Protein AF-A0A286TW61-F1 (afdb_monomer_lite)

pLDDT: mean 88.62, std 15.24, range [49.66, 98.75]

Structure (mmCIF, N/CA/C/O backbone):
data_AF-A0A286TW61-F1
#
_entry.id   AF-A0A286TW61-F1
#
loop_
_atom_site.group_PDB
_atom_site.id
_atom_site.type_symbol
_atom_site.label_atom_id
_atom_site.label_alt_id
_atom_site.label_comp_id
_atom_site.label_asym_id
_atom_site.label_entity_id
_atom_site.label_seq_id
_atom_site.pdbx_PDB_ins_code
_atom_site.Cartn_x
_atom_site.Cartn_y
_atom_site.Cartn_z
_atom_site.occupancy
_atom_site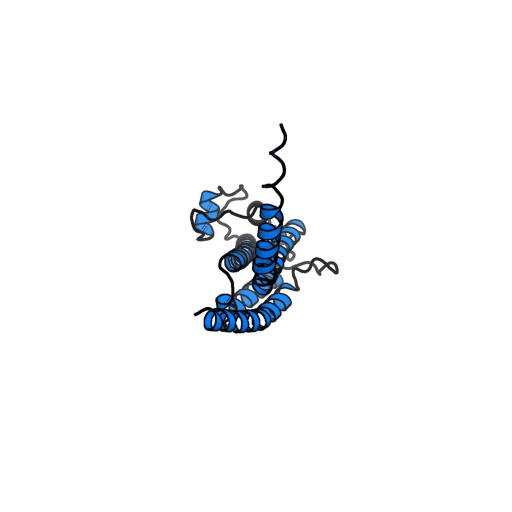.B_iso_or_equiv
_atom_site.auth_seq_id
_atom_site.auth_comp_id
_atom_site.auth_asym_id
_atom_site.auth_atom_id
_atom_site.pdbx_PDB_model_num
ATOM 1 N N . MET A 1 1 ? -27.237 2.602 25.140 1.00 71.19 1 MET A N 1
ATOM 2 C CA . MET A 1 1 ? -26.631 2.754 23.793 1.00 71.19 1 MET A CA 1
ATOM 3 C C . MET A 1 1 ? -25.173 3.203 23.854 1.00 71.19 1 MET A C 1
ATOM 5 O O . MET A 1 1 ? -24.348 2.561 23.223 1.00 71.19 1 MET A O 1
ATOM 9 N N . GLN A 1 2 ? -24.829 4.235 24.634 1.00 84.44 2 GLN A N 1
ATOM 10 C CA . GLN A 1 2 ? -23.450 4.741 24.727 1.00 84.44 2 GLN A CA 1
ATOM 11 C C . GLN A 1 2 ? -22.437 3.715 25.273 1.00 84.44 2 GLN A C 1
ATOM 13 O O . GLN A 1 2 ? -21.332 3.620 24.755 1.00 84.44 2 GLN A O 1
ATOM 18 N N . GLU A 1 3 ? -22.819 2.909 26.265 1.00 86.50 3 GLU A N 1
ATOM 19 C CA . GLU A 1 3 ? -21.950 1.872 26.845 1.00 86.50 3 GLU A CA 1
ATOM 20 C C . GLU A 1 3 ? -21.597 0.758 25.845 1.00 86.50 3 GLU A C 1
ATOM 22 O O . GLU A 1 3 ? -20.424 0.440 25.678 1.00 86.50 3 GLU A O 1
ATOM 27 N N . LEU A 1 4 ? -22.580 0.259 25.083 1.00 90.06 4 LEU A N 1
ATOM 28 C CA . LEU A 1 4 ? -22.352 -0.718 24.006 1.00 90.06 4 LEU A CA 1
ATOM 29 C C . LEU A 1 4 ? -21.396 -0.179 22.934 1.00 90.06 4 LEU A C 1
ATOM 31 O O . LEU A 1 4 ? -20.538 -0.901 22.440 1.00 90.06 4 LEU A O 1
ATOM 35 N N . GLN A 1 5 ? -21.519 1.105 22.598 1.00 86.31 5 GLN A N 1
ATOM 36 C CA . GLN A 1 5 ? -20.640 1.762 21.635 1.00 86.31 5 GLN A CA 1
ATOM 37 C C . GLN A 1 5 ? -19.222 1.982 22.191 1.00 86.31 5 GLN A C 1
ATOM 39 O O . GLN A 1 5 ? -18.259 2.064 21.432 1.00 86.31 5 GLN A O 1
ATOM 44 N N . ILE A 1 6 ? -19.063 2.138 23.505 1.00 88.75 6 ILE A N 1
ATOM 45 C CA . ILE A 1 6 ? -17.742 2.191 24.144 1.00 88.75 6 ILE A CA 1
ATOM 46 C C . ILE A 1 6 ? -17.099 0.806 24.109 1.00 88.75 6 ILE A C 1
ATOM 48 O O . ILE A 1 6 ? -15.922 0.702 23.773 1.00 88.75 6 ILE A O 1
ATOM 52 N N . GLU A 1 7 ? -17.862 -0.237 24.422 1.00 90.19 7 GLU A N 1
ATOM 53 C CA . GLU A 1 7 ? -17.353 -1.605 24.466 1.00 90.19 7 GLU A CA 1
ATOM 54 C C . GLU A 1 7 ? -16.968 -2.125 23.078 1.00 90.19 7 GLU A C 1
ATOM 56 O O . GLU A 1 7 ? -15.869 -2.645 22.899 1.00 90.19 7 GLU A O 1
ATOM 61 N N . TYR A 1 8 ? -17.805 -1.865 22.070 1.00 90.88 8 TYR A N 1
ATOM 62 C CA . TYR A 1 8 ? -17.493 -2.170 20.674 1.00 90.88 8 TYR A CA 1
ATOM 63 C C . TYR A 1 8 ? -16.164 -1.544 20.223 1.00 90.88 8 TYR A C 1
ATOM 65 O O . TYR A 1 8 ? -15.326 -2.220 19.633 1.00 90.88 8 TYR A O 1
ATOM 73 N N . ASP A 1 9 ? -15.931 -0.268 20.539 1.00 90.19 9 ASP A N 1
ATOM 74 C CA . ASP A 1 9 ? -14.702 0.419 20.137 1.00 90.19 9 ASP A CA 1
ATOM 75 C C . ASP A 1 9 ? -13.459 -0.079 20.876 1.00 90.19 9 ASP A C 1
ATOM 77 O O . ASP A 1 9 ? -12.369 -0.092 20.300 1.00 90.19 9 ASP A O 1
ATOM 81 N N . LYS A 1 10 ? -13.598 -0.493 22.141 1.00 92.38 10 LYS A N 1
ATOM 82 C CA . LYS A 1 10 ? -12.496 -1.114 22.885 1.00 92.38 10 LYS A CA 1
ATOM 83 C C . LYS A 1 10 ? -12.079 -2.428 22.238 1.00 92.38 10 LYS A C 1
ATOM 85 O O . LYS A 1 10 ? -10.887 -2.609 21.986 1.00 92.38 10 LYS A O 1
ATOM 90 N N . GLU A 1 11 ? -13.037 -3.305 21.943 1.00 94.56 11 GLU A N 1
ATOM 91 C CA . GLU A 1 11 ? -12.743 -4.588 21.299 1.00 94.56 11 GLU A CA 1
ATOM 92 C C . GLU A 1 11 ? -12.203 -4.376 19.878 1.00 94.56 11 GLU A C 1
ATOM 94 O O . GLU A 1 11 ? -11.160 -4.929 19.540 1.00 94.56 11 GLU A O 1
ATOM 99 N N . LEU A 1 12 ? -12.784 -3.469 19.083 1.00 94.62 12 LEU A N 1
ATOM 100 C CA . LEU A 1 12 ? -12.251 -3.132 17.757 1.00 94.62 12 LEU A CA 1
ATOM 101 C C . LEU A 1 12 ? -10.798 -2.637 17.824 1.00 94.62 12 LEU A C 1
ATOM 103 O O . LEU A 1 12 ? -9.957 -3.051 17.024 1.00 94.62 12 LEU A O 1
ATOM 107 N N . ARG A 1 13 ? -10.476 -1.753 18.775 1.00 95.00 13 ARG A N 1
ATOM 108 C CA . ARG A 1 13 ? -9.109 -1.247 18.959 1.00 95.00 13 ARG A CA 1
ATOM 109 C C . ARG A 1 13 ? -8.142 -2.363 19.345 1.00 95.00 13 ARG A C 1
ATOM 111 O O . ARG A 1 13 ? -7.016 -2.385 18.850 1.00 95.00 13 ARG A O 1
ATOM 118 N N . LYS A 1 14 ? -8.559 -3.259 20.236 1.00 96.00 14 LYS A N 1
ATOM 119 C CA . LYS A 1 14 ? -7.764 -4.406 20.683 1.00 96.00 14 LYS A CA 1
ATOM 120 C C . LYS A 1 14 ? -7.435 -5.331 19.511 1.00 96.00 14 LYS A C 1
ATOM 122 O O . LYS A 1 14 ? -6.259 -5.629 19.310 1.00 96.00 14 LYS A O 1
ATOM 127 N N . GLU A 1 15 ? -8.422 -5.673 18.688 1.00 96.88 15 GLU A N 1
ATOM 128 C CA . GLU A 1 15 ? -8.215 -6.498 17.493 1.00 96.88 15 GLU A CA 1
ATOM 129 C C . GLU A 1 15 ? -7.331 -5.800 16.446 1.00 96.88 15 GLU A C 1
ATOM 131 O O . GLU A 1 15 ? -6.392 -6.398 15.914 1.00 96.88 15 GLU A O 1
ATOM 136 N N . ARG A 1 16 ? -7.532 -4.493 16.214 1.00 97.06 16 ARG A N 1
ATOM 137 C CA . ARG A 1 16 ? -6.648 -3.693 15.346 1.00 97.06 16 ARG A CA 1
ATOM 138 C C . ARG A 1 16 ? -5.195 -3.751 15.796 1.00 97.06 16 ARG A C 1
ATOM 140 O O . ARG A 1 16 ? -4.318 -3.940 14.964 1.00 97.06 16 ARG A O 1
ATOM 147 N N . ILE A 1 17 ? -4.917 -3.612 17.093 1.00 96.94 17 ILE A N 1
ATOM 148 C CA . ILE A 1 17 ? -3.541 -3.672 17.612 1.00 96.94 17 ILE A CA 1
ATOM 149 C C . ILE A 1 17 ? -2.896 -5.028 17.304 1.00 96.94 17 ILE A C 1
ATOM 151 O O . ILE A 1 17 ? -1.724 -5.062 16.921 1.00 96.94 17 ILE A O 1
ATOM 155 N N . VAL A 1 18 ? -3.640 -6.128 17.450 1.00 97.38 18 VAL A N 1
ATOM 156 C CA . VAL A 1 18 ? -3.147 -7.478 17.141 1.00 97.38 18 VAL A CA 1
ATOM 157 C C . VAL A 1 18 ? -2.794 -7.585 15.657 1.00 97.38 18 VAL A C 1
ATOM 159 O O . VAL A 1 18 ? -1.629 -7.811 15.324 1.00 97.38 18 VAL A O 1
ATOM 162 N N . HIS A 1 19 ? -3.752 -7.326 14.767 1.00 97.94 19 HIS A N 1
ATOM 163 C CA . HIS A 1 19 ? -3.552 -7.512 13.329 1.00 97.94 19 HIS A CA 1
ATOM 164 C C . HIS A 1 19 ? -2.597 -6.491 12.705 1.00 97.94 19 HIS A C 1
ATOM 166 O O . HIS A 1 19 ? -1.808 -6.827 11.821 1.00 97.94 19 HIS A O 1
ATOM 172 N N . TYR A 1 20 ? -2.604 -5.241 13.167 1.00 97.69 20 TYR A N 1
ATOM 173 C CA . TYR A 1 20 ? -1.716 -4.212 12.626 1.00 97.69 20 TYR A CA 1
ATOM 174 C C . TYR A 1 20 ? -0.269 -4.421 13.048 1.00 97.69 20 TYR A C 1
ATOM 176 O O . TYR A 1 20 ? 0.634 -4.051 12.303 1.00 97.69 20 TYR A O 1
ATOM 184 N N . LYS A 1 21 ? -0.017 -5.058 14.197 1.00 97.75 21 LYS A N 1
ATOM 185 C CA . LYS A 1 21 ? 1.338 -5.458 14.588 1.00 97.75 21 LYS A CA 1
ATOM 186 C C . LYS A 1 21 ? 1.919 -6.497 13.629 1.00 97.75 21 LYS A C 1
ATOM 188 O O . LYS A 1 21 ? 3.124 -6.478 13.389 1.00 97.75 21 LYS A O 1
ATOM 193 N N . GLU A 1 22 ? 1.094 -7.392 13.096 1.00 97.69 22 GLU A N 1
ATOM 194 C CA . GLU A 1 22 ? 1.504 -8.368 12.080 1.00 97.69 22 GLU A CA 1
ATOM 195 C C . GLU A 1 22 ? 1.817 -7.665 10.762 1.00 97.69 22 GLU A C 1
ATOM 197 O O . GLU A 1 22 ? 2.947 -7.751 10.286 1.00 97.69 22 GLU A O 1
ATOM 202 N N . LEU A 1 23 ? 0.885 -6.848 10.258 1.00 98.00 23 LEU A N 1
ATOM 203 C CA . LEU A 1 23 ? 1.098 -6.039 9.055 1.00 98.00 23 LEU A CA 1
ATOM 204 C C . LEU A 1 23 ? 2.364 -5.176 9.150 1.00 98.00 23 LEU A C 1
ATOM 206 O O . LEU A 1 23 ? 3.146 -5.088 8.206 1.00 98.00 23 LEU A O 1
ATOM 210 N N . TRP A 1 24 ? 2.604 -4.547 10.302 1.00 97.25 24 TRP A N 1
ATOM 211 C CA . TRP A 1 24 ? 3.777 -3.700 10.509 1.00 97.25 24 TRP A CA 1
ATOM 212 C C . TRP A 1 24 ? 5.092 -4.465 10.331 1.00 97.25 24 TRP A C 1
ATOM 214 O O . TRP A 1 24 ? 6.053 -3.917 9.787 1.00 97.25 24 TRP A O 1
ATOM 224 N N . LYS A 1 25 ? 5.146 -5.728 10.777 1.00 97.00 25 LYS A N 1
ATOM 225 C CA . LYS A 1 25 ? 6.323 -6.589 10.601 1.00 97.00 25 LYS A CA 1
ATOM 226 C C . LYS A 1 25 ? 6.550 -6.911 9.129 1.00 97.00 25 LYS A C 1
ATOM 228 O O . LYS A 1 25 ? 7.688 -6.807 8.674 1.00 97.00 25 LYS A O 1
ATOM 233 N N . GLU A 1 26 ? 5.487 -7.221 8.392 1.00 97.38 26 GLU A N 1
ATOM 234 C CA . GLU A 1 26 ? 5.566 -7.501 6.954 1.00 97.38 26 GLU A CA 1
ATOM 235 C C . GLU A 1 26 ? 6.096 -6.297 6.166 1.00 97.38 26 GLU A C 1
ATOM 237 O O . GLU A 1 26 ? 6.862 -6.455 5.223 1.00 97.38 26 GLU A O 1
ATOM 242 N N . LEU A 1 27 ? 5.792 -5.067 6.595 1.00 97.44 27 LEU A N 1
ATOM 243 C CA . LEU A 1 27 ? 6.267 -3.835 5.949 1.00 97.44 27 LEU A CA 1
ATOM 244 C C . LEU A 1 27 ? 7.743 -3.489 6.229 1.00 97.44 27 LEU A C 1
ATOM 246 O O . LEU A 1 27 ? 8.225 -2.448 5.764 1.00 97.44 27 LEU A O 1
ATOM 250 N N . LYS A 1 28 ? 8.483 -4.324 6.971 1.00 96.19 28 LYS A N 1
ATOM 251 C CA . LYS A 1 28 ? 9.906 -4.109 7.286 1.00 96.19 28 LYS A CA 1
ATOM 252 C C . LYS A 1 28 ? 10.802 -3.912 6.047 1.00 96.19 28 LYS A C 1
ATOM 254 O O . LYS A 1 28 ? 11.638 -3.014 6.113 1.00 96.19 28 LYS A O 1
ATOM 259 N N . PRO A 1 29 ? 10.642 -4.635 4.918 1.00 96.25 29 PRO A N 1
ATOM 260 C CA . PRO A 1 29 ? 11.455 -4.410 3.715 1.00 96.25 29 PRO A CA 1
ATOM 261 C C . PRO A 1 29 ? 11.296 -3.007 3.108 1.00 96.25 29 PRO A C 1
ATOM 263 O O . PRO A 1 29 ? 12.147 -2.561 2.348 1.00 96.25 29 PRO A O 1
ATOM 266 N N . LEU A 1 30 ? 10.219 -2.293 3.455 1.00 96.94 30 LEU A N 1
ATOM 267 C CA . LEU A 1 30 ? 9.954 -0.912 3.041 1.00 96.94 30 LEU A CA 1
ATOM 268 C C . LEU A 1 30 ? 10.295 0.106 4.142 1.00 96.94 30 LEU A C 1
ATOM 270 O O . LEU A 1 30 ? 9.781 1.232 4.152 1.00 96.94 30 LEU A O 1
ATOM 274 N N . ALA A 1 31 ? 11.085 -0.284 5.142 1.00 95.31 31 ALA A N 1
ATOM 275 C CA . ALA A 1 31 ? 11.632 0.653 6.112 1.00 95.31 31 ALA A CA 1
ATOM 276 C C . ALA A 1 31 ? 12.660 1.571 5.435 1.00 95.31 31 ALA A C 1
ATOM 278 O O . ALA A 1 31 ? 13.393 1.160 4.539 1.00 95.31 31 ALA A O 1
ATOM 279 N N . LYS A 1 32 ? 12.699 2.832 5.873 1.00 93.50 32 LYS A N 1
ATOM 280 C CA . LYS A 1 32 ? 13.696 3.804 5.409 1.00 93.50 32 LYS A CA 1
ATOM 281 C C . LYS A 1 32 ? 15.033 3.661 6.150 1.00 93.50 32 LYS A C 1
ATOM 283 O O . LYS A 1 32 ? 16.062 4.027 5.596 1.00 93.50 32 LYS A O 1
ATOM 288 N N . TYR A 1 33 ? 14.991 3.184 7.400 1.00 93.81 33 TYR A N 1
ATOM 289 C CA . TYR A 1 33 ? 16.145 3.120 8.298 1.00 93.81 33 TYR A CA 1
ATOM 290 C C . TYR A 1 33 ? 16.259 1.754 9.002 1.00 93.81 33 TYR A C 1
ATOM 292 O O . TYR A 1 33 ? 15.230 1.231 9.447 1.00 93.81 33 TYR A O 1
ATOM 300 N N . PRO A 1 34 ? 17.486 1.216 9.167 1.00 90.31 34 PRO A N 1
ATOM 301 C CA . PRO A 1 34 ? 18.696 1.622 8.432 1.00 90.31 34 PRO A CA 1
ATOM 302 C C . PRO A 1 34 ? 18.476 1.505 6.913 1.00 90.31 34 PRO A C 1
ATOM 304 O O . PRO A 1 34 ? 17.425 1.018 6.493 1.00 90.31 34 PRO A O 1
ATOM 307 N N . GLU A 1 35 ? 19.403 2.017 6.100 1.00 84.94 35 GLU A N 1
ATOM 308 C CA . GLU A 1 35 ? 19.281 1.893 4.642 1.00 84.94 35 GLU A CA 1
ATOM 309 C C . GLU A 1 35 ? 19.053 0.414 4.284 1.00 84.94 35 GLU A C 1
ATOM 311 O O . GLU A 1 35 ? 19.845 -0.436 4.702 1.00 84.94 35 GLU A O 1
ATOM 316 N N . PRO A 1 36 ? 17.926 0.074 3.635 1.00 82.75 36 PRO A N 1
ATOM 317 C CA . PRO A 1 36 ? 17.593 -1.315 3.386 1.00 82.75 36 PRO A CA 1
ATOM 318 C C . PRO A 1 36 ? 18.471 -1.878 2.273 1.00 82.75 36 PRO A C 1
ATOM 320 O O . PRO A 1 36 ? 18.899 -1.160 1.369 1.00 82.75 36 PRO A O 1
ATOM 323 N N . GLU A 1 37 ? 18.660 -3.195 2.309 1.00 90.94 37 GLU A N 1
ATOM 324 C CA . GLU A 1 37 ? 19.237 -3.935 1.191 1.00 90.94 37 GLU A CA 1
ATOM 325 C C . GLU A 1 37 ? 18.502 -3.610 -0.124 1.00 90.94 37 GLU A C 1
ATOM 327 O O . GLU A 1 37 ? 17.286 -3.363 -0.105 1.00 90.94 37 GLU A O 1
ATOM 332 N N . PRO A 1 38 ? 19.197 -3.638 -1.278 1.00 94.69 38 PRO A N 1
ATOM 333 C CA . PRO A 1 38 ? 18.575 -3.396 -2.571 1.00 94.69 38 PRO A CA 1
ATOM 334 C C . PRO A 1 38 ? 17.349 -4.288 -2.785 1.00 94.69 38 PRO A C 1
ATOM 336 O O . PRO A 1 38 ? 17.447 -5.514 -2.855 1.00 94.69 38 PRO A O 1
ATOM 339 N N . LEU A 1 39 ? 16.178 -3.664 -2.913 1.00 96.25 39 LEU A N 1
ATOM 340 C CA . LEU A 1 39 ? 14.926 -4.388 -3.082 1.00 96.25 39 LEU A CA 1
ATOM 341 C C . LEU A 1 39 ? 14.909 -5.073 -4.454 1.00 96.25 39 LEU A C 1
ATOM 343 O O . LEU A 1 39 ? 15.007 -4.411 -5.488 1.00 96.25 39 LEU A O 1
ATOM 347 N N . THR A 1 40 ? 14.779 -6.398 -4.478 1.00 97.50 40 THR A N 1
ATOM 348 C CA . THR A 1 40 ? 14.656 -7.164 -5.727 1.00 97.50 40 THR A CA 1
ATOM 349 C C . THR A 1 40 ? 13.199 -7.352 -6.128 1.00 97.50 40 THR A C 1
ATOM 351 O O . THR A 1 40 ? 12.279 -7.214 -5.318 1.00 97.50 40 THR A O 1
ATOM 354 N N . HIS A 1 41 ? 12.980 -7.727 -7.384 1.00 96.50 41 HIS A N 1
ATOM 355 C CA . HIS A 1 41 ? 11.655 -8.107 -7.863 1.00 96.50 41 HIS A CA 1
ATOM 356 C C . HIS A 1 41 ? 11.054 -9.296 -7.097 1.00 96.50 41 HIS A C 1
ATOM 358 O O . HIS A 1 41 ? 9.861 -9.294 -6.791 1.00 96.50 41 HIS A O 1
ATOM 364 N N . ASP A 1 42 ? 11.879 -10.273 -6.714 1.00 96.94 42 ASP A N 1
ATOM 365 C CA . ASP A 1 42 ? 11.436 -11.420 -5.917 1.00 96.94 42 ASP A CA 1
ATOM 366 C C . ASP A 1 42 ? 11.022 -10.996 -4.503 1.00 96.94 42 ASP A C 1
ATOM 368 O O . ASP A 1 42 ? 10.039 -11.513 -3.963 1.00 96.94 42 ASP A O 1
ATOM 372 N N . ASN A 1 43 ? 11.705 -10.003 -3.916 1.00 97.00 43 ASN A N 1
ATOM 373 C CA . ASN A 1 43 ? 11.284 -9.416 -2.642 1.00 97.00 43 ASN A CA 1
ATOM 374 C C . ASN A 1 43 ? 9.944 -8.689 -2.777 1.00 97.00 43 ASN A C 1
ATOM 376 O O . ASN A 1 43 ? 9.082 -8.869 -1.921 1.00 97.00 43 ASN A O 1
ATOM 380 N N . VAL A 1 44 ? 9.742 -7.916 -3.852 1.00 98.00 44 VAL A N 1
ATOM 381 C CA . VAL A 1 44 ? 8.460 -7.246 -4.134 1.00 98.00 44 VAL A CA 1
ATOM 382 C C . VAL A 1 44 ? 7.335 -8.267 -4.282 1.00 98.00 44 VAL A C 1
ATOM 384 O O . VAL A 1 44 ? 6.287 -8.114 -3.660 1.00 98.00 44 VAL A O 1
ATOM 387 N N . LYS A 1 45 ? 7.552 -9.337 -5.055 1.00 98.31 45 LYS A N 1
ATOM 388 C CA . LYS A 1 45 ? 6.565 -10.407 -5.244 1.00 98.31 45 LYS A CA 1
ATOM 389 C C . LYS A 1 45 ? 6.224 -11.098 -3.927 1.00 98.31 45 LYS A C 1
ATOM 391 O O . LYS A 1 45 ? 5.048 -11.273 -3.620 1.00 98.31 45 LYS A O 1
ATOM 396 N N . SER A 1 46 ? 7.240 -11.463 -3.149 1.00 98.19 46 SER A N 1
ATOM 397 C CA . SER A 1 46 ? 7.058 -12.129 -1.854 1.00 98.19 46 SER A CA 1
ATOM 398 C C . SER A 1 46 ? 6.300 -11.239 -0.871 1.00 98.19 46 SER A C 1
ATOM 400 O O . SER A 1 46 ? 5.378 -11.704 -0.207 1.00 98.19 46 SER A O 1
ATOM 402 N N . LEU A 1 47 ? 6.630 -9.945 -0.832 1.00 98.19 47 LEU A N 1
ATOM 403 C CA . LEU A 1 47 ? 5.939 -8.973 0.006 1.00 98.19 47 LEU A CA 1
ATOM 404 C C . LEU A 1 47 ? 4.478 -8.787 -0.425 1.00 98.19 47 LEU A C 1
ATOM 406 O O . LEU A 1 47 ? 3.591 -8.825 0.420 1.00 98.19 47 LEU A O 1
ATOM 410 N N . ALA A 1 48 ? 4.209 -8.644 -1.726 1.00 98.56 48 ALA A N 1
ATOM 411 C CA . ALA A 1 48 ? 2.849 -8.517 -2.252 1.00 98.56 48 ALA A CA 1
ATOM 412 C C . ALA A 1 48 ? 1.969 -9.720 -1.872 1.00 98.56 48 ALA A C 1
ATOM 414 O O . ALA A 1 48 ? 0.830 -9.543 -1.435 1.00 98.56 48 ALA A O 1
ATOM 415 N N . VAL A 1 49 ? 2.519 -10.935 -1.991 1.00 98.56 49 VAL A N 1
ATOM 416 C CA . VAL A 1 49 ? 1.848 -12.181 -1.596 1.00 98.56 49 VAL A CA 1
ATOM 417 C C . VAL A 1 49 ? 1.610 -12.222 -0.089 1.00 98.56 49 VAL A C 1
ATOM 419 O O . VAL A 1 49 ? 0.470 -12.424 0.309 1.00 98.56 49 VAL A O 1
ATOM 422 N N . SER A 1 50 ? 2.623 -11.939 0.736 1.00 98.44 50 SER A N 1
ATOM 423 C CA . SER A 1 50 ? 2.475 -11.926 2.199 1.00 98.44 50 SER A CA 1
ATOM 424 C C . SER A 1 50 ? 1.392 -10.943 2.662 1.00 98.44 50 SER A C 1
ATOM 426 O O . SER A 1 50 ? 0.504 -11.292 3.440 1.00 98.44 50 SER A O 1
ATOM 428 N N . LEU A 1 51 ? 1.383 -9.724 2.109 1.00 98.62 51 LEU A N 1
ATOM 429 C CA . LEU A 1 51 ? 0.364 -8.723 2.431 1.00 98.62 51 LEU A CA 1
ATOM 430 C C . LEU A 1 51 ? -1.036 -9.126 1.963 1.00 98.62 51 LEU A C 1
ATOM 432 O O . LEU A 1 51 ? -2.024 -8.774 2.612 1.00 98.62 51 LEU A O 1
ATOM 436 N N . LYS A 1 52 ? -1.146 -9.808 0.820 1.00 98.62 52 LYS A N 1
ATOM 437 C CA . LYS A 1 52 ? -2.416 -10.346 0.321 1.00 98.62 52 LYS A CA 1
ATOM 438 C C . LYS A 1 52 ? -2.921 -11.444 1.254 1.00 98.62 52 LYS A C 1
ATOM 440 O O . LYS A 1 52 ? -4.082 -11.414 1.645 1.00 98.62 52 LYS A O 1
ATOM 445 N N . ASP A 1 53 ? -2.054 -12.368 1.643 1.00 98.56 53 ASP A N 1
ATOM 446 C CA . ASP A 1 53 ? -2.416 -13.462 2.536 1.00 98.56 53 ASP A CA 1
ATOM 447 C C . ASP A 1 53 ? -2.858 -12.910 3.899 1.00 98.56 53 ASP A C 1
ATOM 449 O O . ASP A 1 53 ? -3.952 -13.238 4.347 1.00 98.56 53 ASP A O 1
ATOM 453 N N . TRP A 1 54 ? -2.114 -11.962 4.483 1.00 98.31 54 TRP A N 1
ATOM 454 C CA . TRP A 1 54 ? -2.519 -11.244 5.702 1.00 98.31 54 TRP A CA 1
ATOM 455 C C . TRP A 1 54 ? -3.904 -10.581 5.585 1.00 98.31 54 TRP A C 1
ATOM 457 O O . TRP A 1 54 ? -4.706 -10.618 6.521 1.00 98.31 54 TRP A O 1
ATOM 467 N N . TYR A 1 55 ? -4.214 -9.981 4.432 1.00 98.56 55 TYR A N 1
ATOM 468 C CA . TYR A 1 55 ? -5.507 -9.335 4.211 1.00 98.56 55 TYR A CA 1
ATOM 469 C C . TYR A 1 55 ? -6.658 -10.346 4.282 1.00 98.56 55 TYR A C 1
ATOM 471 O O . TYR A 1 55 ? -7.665 -10.083 4.942 1.00 98.56 55 TYR A O 1
ATOM 479 N N . PHE A 1 56 ? -6.497 -11.513 3.651 1.00 98.12 56 PHE A N 1
ATOM 480 C CA . PHE A 1 56 ? -7.537 -12.542 3.578 1.00 98.12 56 PHE A CA 1
ATOM 481 C C . PHE A 1 56 ? -7.584 -13.492 4.782 1.00 98.12 56 PHE A C 1
ATOM 483 O O . PHE A 1 56 ? -8.610 -14.136 4.985 1.00 98.12 56 PHE A O 1
ATOM 490 N N . THR A 1 57 ? -6.543 -13.564 5.615 1.00 97.31 57 THR A N 1
ATOM 491 C CA . THR A 1 57 ? -6.555 -14.364 6.857 1.00 97.31 57 THR A CA 1
ATOM 492 C C . THR A 1 57 ? -7.217 -13.658 8.041 1.00 97.31 57 THR A C 1
ATOM 494 O O . THR A 1 57 ? -7.327 -14.241 9.116 1.00 97.31 57 THR A O 1
ATOM 497 N N . GLY A 1 58 ? -7.694 -12.427 7.850 1.00 93.94 58 GLY A N 1
ATOM 498 C CA . GLY A 1 58 ? -8.480 -11.688 8.841 1.00 93.94 58 GLY A CA 1
ATOM 499 C C . GLY A 1 58 ? -8.036 -10.240 9.018 1.00 93.94 58 GLY A C 1
ATOM 500 O O . GLY A 1 58 ? -8.851 -9.403 9.395 1.00 93.94 58 GLY A O 1
ATOM 501 N N . GLY A 1 59 ? -6.794 -9.899 8.662 1.00 96.00 59 GLY A N 1
ATOM 502 C CA . GLY A 1 59 ? -6.261 -8.548 8.837 1.00 96.00 59 GLY A CA 1
ATOM 503 C C . GLY A 1 59 ? -7.050 -7.472 8.086 1.00 96.00 59 GLY A C 1
ATOM 504 O O . GLY A 1 59 ? -7.272 -6.376 8.608 1.00 96.00 59 GLY A O 1
ATOM 505 N N . GLY A 1 60 ? -7.555 -7.804 6.894 1.00 96.94 60 GLY A N 1
ATOM 506 C CA . GLY A 1 60 ? -8.355 -6.898 6.071 1.00 96.94 60 GLY A CA 1
ATOM 507 C C . GLY A 1 60 ? -9.684 -6.479 6.708 1.00 96.94 60 GLY A C 1
ATOM 508 O O . GLY A 1 60 ? -10.181 -5.397 6.399 1.00 96.94 60 GLY A O 1
ATOM 509 N N . LEU A 1 61 ? -10.236 -7.281 7.630 1.00 97.31 61 LEU A N 1
ATOM 510 C CA . LEU A 1 61 ? -11.510 -6.993 8.305 1.00 97.31 61 LEU A CA 1
ATOM 511 C C . LEU A 1 61 ? -11.422 -5.796 9.258 1.00 97.31 61 LEU A C 1
ATOM 513 O O . LEU A 1 61 ? -12.433 -5.156 9.538 1.00 97.31 61 LEU A O 1
ATOM 517 N N . PHE A 1 62 ? -10.223 -5.489 9.754 1.00 97.06 62 PHE A N 1
ATOM 518 C CA . PHE A 1 62 ? -10.018 -4.465 10.778 1.00 97.06 62 PHE A CA 1
ATOM 519 C C . PHE A 1 62 ? -9.612 -3.102 10.212 1.00 97.06 62 PHE A C 1
ATOM 521 O O . PHE A 1 62 ? -9.632 -2.108 10.949 1.00 97.06 62 PHE A O 1
ATOM 528 N N . LEU A 1 63 ? -9.305 -3.041 8.912 1.00 97.19 63 LEU A N 1
ATOM 529 C CA . LEU A 1 63 ? -8.961 -1.805 8.216 1.00 97.19 63 LEU A CA 1
ATOM 530 C C . LEU A 1 63 ? -10.154 -0.852 8.172 1.00 97.19 63 LEU A C 1
ATOM 532 O O . LEU A 1 63 ? -11.251 -1.223 7.754 1.00 97.19 63 LEU A O 1
ATOM 536 N N . SER A 1 64 ? -9.941 0.413 8.549 1.00 96.06 64 SER A N 1
ATOM 537 C CA . SER A 1 64 ? -10.892 1.455 8.162 1.00 96.06 64 SER A CA 1
ATOM 538 C C . SER A 1 64 ? -10.907 1.625 6.642 1.00 96.06 64 SER A C 1
ATOM 540 O O . SER A 1 64 ? -9.971 1.228 5.945 1.00 96.06 64 SER A O 1
ATOM 542 N N . ALA A 1 65 ? -11.955 2.259 6.113 1.00 95.81 65 ALA A N 1
ATOM 543 C CA . ALA A 1 65 ? -12.044 2.537 4.682 1.00 95.81 65 ALA A CA 1
ATOM 544 C C . ALA A 1 65 ? -10.808 3.299 4.166 1.00 95.81 65 ALA A C 1
ATOM 546 O O . ALA A 1 65 ? -10.228 2.907 3.159 1.00 95.81 65 ALA A O 1
ATOM 547 N N . GLY A 1 66 ? -10.353 4.326 4.896 1.00 96.06 66 GLY A N 1
ATOM 548 C CA . GLY A 1 66 ? -9.171 5.107 4.522 1.00 96.06 66 GLY A CA 1
ATOM 549 C C . GLY A 1 66 ? -7.884 4.282 4.534 1.00 96.06 66 GLY A C 1
ATOM 550 O O . GLY A 1 66 ? -7.098 4.345 3.590 1.00 96.06 66 GLY A O 1
ATOM 551 N N . THR A 1 67 ? -7.686 3.452 5.557 1.00 97.75 67 THR A N 1
ATOM 552 C CA . THR A 1 67 ? -6.511 2.576 5.645 1.00 97.75 67 THR A CA 1
ATOM 553 C C . THR A 1 67 ? -6.518 1.495 4.574 1.00 97.75 67 THR A C 1
ATOM 555 O O . THR A 1 67 ? -5.471 1.182 4.005 1.00 97.75 67 THR A O 1
ATOM 558 N N . ARG A 1 68 ? -7.695 0.962 4.245 1.00 97.94 68 ARG A N 1
ATOM 559 C CA . ARG A 1 68 ? -7.870 -0.000 3.160 1.00 97.94 68 ARG A CA 1
ATOM 560 C C . ARG A 1 68 ? -7.485 0.593 1.804 1.00 97.94 68 ARG A C 1
ATOM 562 O O . ARG A 1 68 ? -6.808 -0.083 1.037 1.00 97.94 68 ARG A O 1
ATOM 569 N N . GLU A 1 69 ? -7.809 1.858 1.539 1.00 98.12 69 GLU A N 1
ATOM 570 C CA . GLU A 1 69 ? -7.325 2.535 0.328 1.00 98.12 69 GLU A CA 1
ATOM 571 C C . GLU A 1 69 ? -5.794 2.603 0.287 1.00 98.12 69 GLU A C 1
ATOM 573 O O . GLU A 1 69 ? -5.193 2.252 -0.725 1.00 98.12 69 GLU A O 1
ATOM 578 N N . ARG A 1 70 ? -5.135 2.942 1.405 1.00 98.50 70 ARG A N 1
ATOM 579 C CA . ARG A 1 70 ? -3.658 2.963 1.476 1.00 98.50 70 ARG A CA 1
ATOM 580 C C . ARG A 1 70 ? -3.027 1.588 1.298 1.00 98.50 70 ARG A C 1
ATOM 582 O O . ARG A 1 70 ? -1.935 1.488 0.74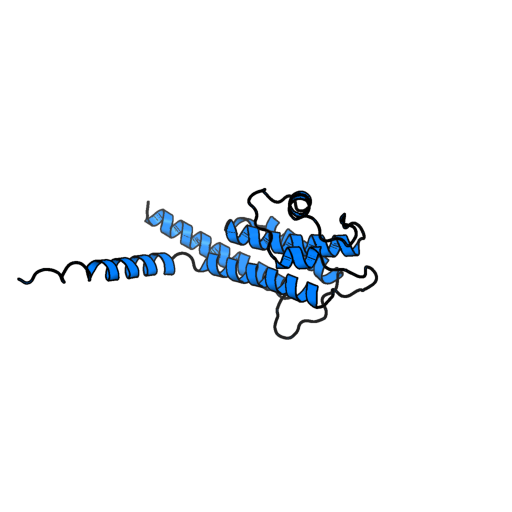2 1.00 98.50 70 ARG A O 1
ATOM 589 N N . TYR A 1 71 ? -3.702 0.542 1.763 1.00 98.69 71 TYR A N 1
ATOM 590 C CA . TYR A 1 71 ? -3.289 -0.836 1.531 1.00 98.69 71 TYR A CA 1
ATOM 591 C C . TYR A 1 71 ? -3.314 -1.169 0.035 1.00 98.69 71 TYR A C 1
ATOM 593 O O . TYR A 1 71 ? -2.321 -1.664 -0.501 1.00 98.69 71 TYR A O 1
ATOM 601 N N . PHE A 1 72 ? -4.410 -0.844 -0.653 1.00 98.56 72 PHE A N 1
ATOM 602 C CA . PHE A 1 72 ? -4.517 -1.105 -2.084 1.00 98.56 72 PHE A CA 1
ATOM 603 C C . PHE A 1 72 ? -3.586 -0.216 -2.911 1.00 98.56 72 PHE A C 1
ATOM 605 O O . PHE A 1 72 ? -3.011 -0.702 -3.877 1.00 98.56 72 PHE A O 1
ATOM 612 N N . ASP A 1 73 ? -3.335 1.033 -2.502 1.00 98.62 73 ASP A N 1
ATOM 613 C CA . ASP A 1 73 ? -2.371 1.907 -3.185 1.00 98.62 73 ASP A CA 1
ATOM 614 C C . ASP A 1 73 ? -0.968 1.268 -3.198 1.00 98.62 73 ASP A C 1
ATOM 616 O O . ASP A 1 73 ? -0.241 1.348 -4.190 1.00 98.62 73 ASP A O 1
ATOM 620 N N . LEU A 1 74 ? -0.586 0.595 -2.105 1.00 98.75 74 LEU A N 1
ATOM 621 C CA . LEU A 1 74 ? 0.669 -0.150 -2.020 1.00 98.75 74 LEU A CA 1
ATOM 622 C C . LEU A 1 74 ? 0.658 -1.414 -2.896 1.00 98.75 74 LEU A C 1
ATOM 624 O O . LEU A 1 74 ? 1.630 -1.657 -3.614 1.00 98.75 74 LEU A O 1
ATOM 628 N N . GLN A 1 75 ? -0.427 -2.197 -2.865 1.00 98.69 75 GLN A N 1
ATOM 629 C CA . GLN A 1 75 ? -0.580 -3.390 -3.710 1.00 98.69 75 GLN A CA 1
ATOM 630 C C . GLN A 1 75 ? -0.543 -3.048 -5.206 1.00 98.69 75 GLN A C 1
ATOM 632 O O . GLN A 1 75 ? 0.099 -3.756 -5.984 1.00 98.69 75 GLN A O 1
ATOM 637 N N . ASP A 1 76 ? -1.141 -1.928 -5.609 1.00 98.69 76 ASP A N 1
ATOM 638 C CA . ASP A 1 76 ? -1.077 -1.430 -6.983 1.00 98.69 76 ASP A CA 1
ATOM 639 C C . ASP A 1 76 ? 0.356 -1.082 -7.384 1.00 98.69 76 ASP A C 1
ATOM 641 O O . ASP A 1 76 ? 0.795 -1.421 -8.483 1.00 98.69 76 ASP A O 1
ATOM 645 N N . GLY A 1 77 ? 1.126 -0.476 -6.474 1.00 98.44 77 GLY A N 1
ATOM 646 C CA . GLY A 1 77 ? 2.551 -0.221 -6.683 1.00 98.44 77 GLY A CA 1
ATOM 647 C C . GLY A 1 77 ? 3.327 -1.506 -6.985 1.00 98.44 77 GLY A C 1
ATOM 648 O O . GLY A 1 77 ? 4.137 -1.537 -7.916 1.00 98.44 77 GLY A O 1
ATOM 649 N N . PHE A 1 78 ? 3.045 -2.591 -6.257 1.00 98.62 78 PHE A N 1
ATOM 650 C CA . PHE A 1 78 ? 3.632 -3.904 -6.538 1.00 98.62 78 PHE A CA 1
ATOM 651 C C . PHE A 1 78 ? 3.158 -4.476 -7.875 1.00 98.62 78 PHE A C 1
ATOM 653 O O . PHE A 1 78 ? 3.989 -4.923 -8.666 1.00 98.62 78 PHE A O 1
ATOM 660 N N . LYS A 1 79 ? 1.849 -4.425 -8.159 1.00 98.19 79 LYS A N 1
ATOM 661 C CA . LYS A 1 79 ? 1.259 -4.893 -9.424 1.00 98.19 79 LYS A CA 1
ATOM 662 C C . LYS A 1 79 ? 1.956 -4.238 -10.613 1.00 98.19 79 LYS A C 1
ATOM 664 O O . LYS A 1 79 ? 2.415 -4.947 -11.502 1.00 98.19 79 LYS A O 1
ATOM 669 N N . ILE A 1 80 ? 2.105 -2.914 -10.608 1.00 97.25 80 ILE A N 1
ATOM 670 C CA . ILE A 1 80 ? 2.743 -2.168 -11.701 1.00 97.25 80 ILE A CA 1
ATOM 671 C C . ILE A 1 80 ? 4.184 -2.640 -11.930 1.00 97.25 80 ILE A C 1
ATOM 673 O O . ILE A 1 80 ? 4.561 -2.929 -13.066 1.00 97.25 80 ILE A O 1
ATOM 677 N N . LEU A 1 81 ? 4.990 -2.747 -10.870 1.00 97.19 81 LEU A N 1
ATOM 678 C CA . LEU A 1 81 ? 6.393 -3.160 -10.990 1.00 97.19 81 LEU A CA 1
ATOM 679 C C . LEU A 1 81 ? 6.534 -4.591 -11.513 1.00 97.19 81 LEU A C 1
ATOM 681 O O . LEU A 1 81 ? 7.331 -4.835 -12.417 1.00 97.19 81 LEU A O 1
ATOM 685 N N . LEU A 1 82 ? 5.728 -5.520 -10.997 1.00 97.12 82 LEU A N 1
ATOM 686 C CA . LEU A 1 82 ? 5.746 -6.919 -11.429 1.00 97.12 82 LEU A CA 1
ATOM 687 C C . LEU A 1 82 ? 5.279 -7.073 -12.883 1.00 97.12 82 LEU A C 1
ATOM 689 O O . LEU A 1 82 ? 5.830 -7.881 -13.626 1.00 97.12 82 LEU A O 1
ATOM 693 N N . GLN A 1 83 ? 4.309 -6.271 -13.321 1.00 96.06 83 GLN A N 1
ATOM 694 C CA . GLN A 1 83 ? 3.825 -6.276 -14.705 1.00 96.06 83 GLN A CA 1
ATOM 695 C C . GLN A 1 83 ? 4.861 -5.694 -15.672 1.00 96.06 83 GLN A C 1
ATOM 697 O O . GLN A 1 83 ? 5.086 -6.259 -16.743 1.00 96.06 83 GLN A O 1
ATOM 702 N N . LYS A 1 84 ? 5.556 -4.617 -15.279 1.00 94.62 84 LYS A N 1
ATOM 703 C CA . LYS A 1 84 ? 6.686 -4.063 -16.044 1.00 94.62 84 LYS A CA 1
ATOM 704 C C . LYS A 1 84 ? 7.822 -5.076 -16.172 1.00 94.62 84 LYS A C 1
ATOM 706 O O . LYS A 1 84 ? 8.323 -5.283 -17.274 1.00 94.62 84 LYS A O 1
ATOM 711 N N . GLN A 1 85 ? 8.179 -5.757 -15.084 1.00 95.31 85 GLN A N 1
ATOM 712 C CA . GLN A 1 85 ? 9.200 -6.806 -15.099 1.00 95.31 85 GLN A CA 1
ATOM 713 C C . GLN A 1 85 ? 8.805 -7.964 -16.025 1.00 95.31 85 GLN A C 1
ATOM 715 O O . GLN A 1 85 ? 9.618 -8.438 -16.816 1.00 95.31 85 GLN A O 1
ATOM 720 N N . ALA A 1 86 ? 7.545 -8.397 -15.959 1.00 95.06 86 ALA A N 1
ATOM 721 C CA . ALA A 1 86 ? 7.013 -9.476 -16.783 1.00 95.06 86 ALA A CA 1
ATOM 722 C C . ALA A 1 86 ? 6.780 -9.083 -18.253 1.00 95.06 86 ALA A C 1
ATOM 724 O O . ALA A 1 86 ? 6.332 -9.924 -19.026 1.00 95.06 86 ALA A O 1
ATOM 725 N N . LYS A 1 87 ? 7.066 -7.830 -18.647 1.00 93.88 87 LYS A N 1
ATOM 726 C CA . LYS A 1 87 ? 6.761 -7.266 -19.976 1.00 93.88 87 LYS A CA 1
ATOM 727 C C . LYS A 1 87 ? 5.272 -7.339 -20.354 1.00 93.88 87 LYS A C 1
ATOM 729 O O . LYS A 1 87 ? 4.930 -7.334 -21.529 1.00 93.88 87 LYS A O 1
ATOM 734 N N . ASN A 1 88 ? 4.400 -7.357 -19.348 1.00 94.06 88 ASN A N 1
ATOM 735 C CA . ASN A 1 88 ? 2.941 -7.380 -19.485 1.00 94.06 88 ASN A CA 1
ATOM 736 C C . ASN A 1 88 ? 2.308 -6.023 -19.125 1.00 94.06 88 ASN A C 1
ATOM 738 O O . ASN A 1 88 ? 1.092 -5.903 -18.981 1.00 94.06 88 ASN A O 1
ATOM 742 N N . TRP A 1 89 ? 3.134 -4.991 -18.934 1.00 93.62 89 TRP A N 1
ATOM 743 C CA . TRP A 1 89 ? 2.667 -3.634 -18.688 1.00 93.62 89 TRP A CA 1
ATOM 744 C C . TRP A 1 89 ? 2.007 -3.074 -19.958 1.00 93.62 89 TRP A C 1
ATOM 746 O O . TRP A 1 89 ? 2.695 -2.954 -20.969 1.00 93.62 89 TRP A O 1
ATOM 756 N N . PRO A 1 90 ? 0.709 -2.717 -19.934 1.00 91.38 90 PRO A N 1
ATOM 757 C CA . PRO A 1 90 ? -0.058 -2.437 -21.152 1.00 91.38 90 PRO A CA 1
ATOM 758 C C . PRO A 1 90 ? 0.188 -1.037 -21.735 1.00 91.38 90 PRO A C 1
ATOM 760 O O . PRO A 1 90 ? -0.471 -0.651 -22.696 1.00 91.38 90 PRO A O 1
ATOM 763 N N . PHE A 1 91 ? 1.091 -0.255 -21.140 1.00 89.75 91 PHE A N 1
ATOM 764 C CA . PHE A 1 91 ? 1.393 1.104 -21.574 1.00 89.75 91 PHE A CA 1
ATOM 765 C C . PHE A 1 91 ? 2.827 1.174 -22.105 1.00 89.75 91 PHE A C 1
ATOM 767 O O . PHE A 1 91 ? 3.791 0.975 -21.358 1.00 89.75 91 PHE A O 1
ATOM 774 N N . ASP A 1 92 ? 2.965 1.475 -23.394 1.00 70.94 92 ASP A N 1
ATOM 775 C CA . ASP A 1 92 ? 4.234 1.478 -24.125 1.00 70.94 92 ASP A CA 1
ATOM 776 C C . ASP A 1 92 ? 5.143 2.641 -23.717 1.00 70.94 92 ASP A C 1
ATOM 778 O O . ASP A 1 92 ? 5.189 3.645 -24.413 1.00 70.94 92 ASP A O 1
ATOM 782 N N . SER A 1 93 ? 5.864 2.554 -22.593 1.00 65.31 93 SER A N 1
ATOM 783 C CA . SER A 1 93 ? 6.828 3.568 -22.082 1.00 65.31 93 SER A CA 1
ATOM 784 C C . SER A 1 93 ? 6.323 5.024 -21.978 1.00 65.31 93 SER A C 1
ATOM 786 O O . SER A 1 93 ? 7.042 5.899 -21.501 1.00 65.31 93 SER A O 1
ATOM 788 N N . GLN A 1 94 ? 5.093 5.295 -22.401 1.00 72.81 94 GLN A N 1
ATOM 789 C CA . GLN A 1 94 ? 4.408 6.567 -22.360 1.00 72.81 94 GLN A CA 1
ATOM 790 C C . GLN A 1 94 ? 3.663 6.661 -21.036 1.00 72.81 94 GLN A C 1
ATOM 792 O O . GLN A 1 94 ? 3.159 5.669 -20.500 1.00 72.81 94 GLN A O 1
ATOM 797 N N . LYS A 1 95 ? 3.600 7.882 -20.509 1.00 82.75 95 LYS A N 1
ATOM 798 C CA . LYS A 1 95 ? 2.818 8.222 -19.326 1.00 82.75 95 LYS A CA 1
ATOM 799 C C . LYS A 1 95 ? 1.370 7.751 -19.529 1.00 82.75 95 LYS A C 1
ATOM 801 O O . LYS A 1 95 ? 0.710 8.274 -20.430 1.00 82.75 95 LYS A O 1
ATOM 806 N N . PRO A 1 96 ? 0.865 6.790 -18.733 1.00 84.69 96 PRO A N 1
ATOM 807 C CA . PRO A 1 96 ? -0.503 6.330 -18.897 1.00 84.69 96 PRO A CA 1
ATOM 808 C C . PRO A 1 96 ? -1.459 7.489 -18.590 1.00 84.69 96 PRO A C 1
ATOM 810 O O . PRO A 1 96 ? -1.279 8.174 -17.575 1.00 84.69 96 PRO A O 1
ATOM 813 N N . PRO A 1 97 ? -2.485 7.731 -19.424 1.00 86.94 97 PRO A N 1
ATOM 814 C CA . PRO A 1 97 ? -3.566 8.627 -19.048 1.00 86.94 97 PRO A CA 1
ATOM 815 C C . PRO A 1 97 ? -4.172 8.159 -17.722 1.00 86.94 97 PRO A C 1
ATOM 817 O O . PRO A 1 97 ? -4.394 6.964 -17.525 1.00 86.94 97 PRO A O 1
ATOM 820 N N . LEU A 1 98 ? -4.458 9.096 -16.812 1.00 85.31 98 LEU A N 1
ATOM 821 C CA . LEU A 1 98 ? -4.951 8.759 -15.473 1.00 85.31 98 LEU A CA 1
ATOM 822 C C . LEU A 1 98 ? -6.215 7.891 -15.531 1.00 85.31 98 LEU A C 1
ATOM 824 O O . LEU A 1 98 ? -6.318 6.927 -14.784 1.00 85.31 98 LEU A O 1
ATOM 828 N N . VAL A 1 99 ? -7.141 8.209 -16.439 1.00 86.38 99 VAL A N 1
ATOM 829 C CA . VAL A 1 99 ? -8.375 7.435 -16.654 1.00 86.38 99 VAL A CA 1
ATOM 830 C C . VAL A 1 99 ? -8.049 5.971 -16.958 1.00 86.38 99 VAL A C 1
ATOM 832 O O . VAL A 1 99 ? -8.538 5.078 -16.279 1.00 86.38 99 VAL A O 1
ATOM 835 N N . THR A 1 100 ? -7.129 5.720 -17.889 1.00 90.38 100 THR A N 1
ATOM 836 C CA . THR A 1 100 ? -6.754 4.356 -18.275 1.00 90.38 100 THR A CA 1
ATOM 837 C C . THR A 1 100 ? -6.002 3.619 -17.165 1.00 90.38 100 THR A C 1
ATOM 839 O O . THR A 1 100 ? -6.154 2.408 -17.018 1.00 90.38 100 THR A O 1
ATOM 842 N N . LEU A 1 101 ? -5.212 4.331 -16.350 1.00 93.75 101 LEU A N 1
ATOM 843 C CA . LEU A 1 101 ? -4.566 3.737 -15.178 1.00 93.75 101 LEU A CA 1
ATOM 844 C C . LEU A 1 101 ? -5.597 3.298 -14.128 1.00 93.75 101 LEU A C 1
ATOM 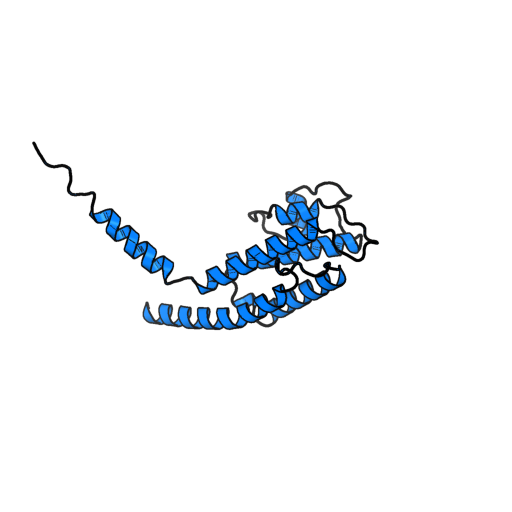846 O O . LEU A 1 101 ? -5.447 2.219 -13.560 1.00 93.75 101 LEU A O 1
ATOM 850 N N . LYS A 1 102 ? -6.644 4.098 -13.887 1.00 94.12 102 LYS A N 1
ATOM 851 C CA . LYS A 1 102 ? -7.736 3.737 -12.967 1.00 94.12 102 LYS A CA 1
ATOM 852 C C . LYS A 1 102 ? -8.441 2.466 -13.411 1.00 94.12 102 LYS A C 1
ATOM 854 O O . LYS A 1 102 ? -8.586 1.553 -12.603 1.00 94.12 102 LYS A O 1
ATOM 859 N N . ASP A 1 103 ? -8.811 2.406 -14.686 1.00 94.50 103 ASP A N 1
ATOM 860 C CA . ASP A 1 103 ? -9.505 1.253 -15.256 1.00 94.50 103 ASP A CA 1
ATOM 861 C C . ASP A 1 103 ? -8.637 -0.009 -15.149 1.00 94.50 103 ASP A C 1
ATOM 863 O O . ASP A 1 103 ? -9.105 -1.057 -14.714 1.00 94.50 103 ASP A O 1
ATOM 867 N N . TYR A 1 104 ? -7.337 0.102 -15.445 1.00 95.19 104 TYR A N 1
ATOM 868 C CA . TYR A 1 104 ? -6.387 -1.008 -15.319 1.00 95.19 104 TYR A CA 1
ATOM 869 C C . TYR A 1 104 ? -6.200 -1.510 -13.874 1.00 95.19 104 TYR A C 1
ATOM 871 O O . TYR A 1 104 ? -5.956 -2.699 -13.628 1.00 95.19 104 TYR A O 1
ATOM 879 N N . LEU A 1 105 ? -6.253 -0.598 -12.904 1.00 96.38 105 LEU A N 1
ATOM 880 C CA . LEU A 1 105 ? -6.145 -0.915 -11.481 1.00 96.38 105 LEU A CA 1
ATOM 881 C C . LEU A 1 105 ? -7.500 -1.252 -10.844 1.00 96.38 105 LEU A C 1
ATOM 883 O O . LEU A 1 105 ? -7.539 -1.513 -9.647 1.00 96.38 105 LEU A O 1
ATOM 887 N N . GLU A 1 106 ? -8.585 -1.271 -11.625 1.00 96.81 106 GLU A N 1
ATOM 888 C CA . GLU A 1 106 ? -9.946 -1.566 -11.157 1.00 96.81 106 GLU A CA 1
ATOM 889 C C . GLU A 1 106 ? -10.380 -0.645 -10.001 1.00 96.81 106 GLU A C 1
ATOM 891 O O . GLU A 1 106 ? -11.070 -1.048 -9.062 1.00 96.81 106 GLU A O 1
ATOM 896 N N . ARG A 1 107 ? -9.948 0.621 -10.047 1.00 97.00 107 ARG A N 1
ATOM 897 C CA . ARG A 1 107 ? -10.247 1.615 -9.011 1.00 97.00 107 ARG A CA 1
ATOM 898 C C . ARG A 1 107 ? -11.528 2.391 -9.324 1.00 97.00 107 ARG A C 1
ATOM 900 O O . ARG A 1 107 ? -11.832 2.620 -10.496 1.00 97.00 107 ARG A O 1
ATOM 907 N N . PRO A 1 108 ? -12.284 2.833 -8.300 1.00 95.25 108 PRO A N 1
ATOM 908 C CA . PRO A 1 108 ? -13.509 3.588 -8.525 1.00 95.25 108 PRO A CA 1
ATOM 909 C C . PRO A 1 108 ? -13.210 4.964 -9.138 1.00 95.25 108 PRO A C 1
ATOM 911 O O . PRO A 1 108 ? -12.103 5.497 -9.035 1.00 95.25 108 PRO A O 1
ATOM 914 N N . GLN A 1 109 ? -14.207 5.560 -9.794 1.00 91.44 109 GLN A N 1
ATOM 915 C CA . GLN A 1 109 ? -14.013 6.799 -10.557 1.00 91.44 109 GLN A CA 1
ATOM 916 C C . GLN A 1 109 ? -13.593 7.989 -9.678 1.00 91.44 109 GLN A C 1
ATOM 918 O O . GLN A 1 109 ? -12.792 8.821 -10.111 1.00 91.44 109 GLN A O 1
ATOM 923 N N . ASP A 1 110 ? -14.059 8.036 -8.430 1.00 93.25 110 ASP A N 1
ATOM 924 C CA . ASP A 1 110 ? -13.727 9.053 -7.428 1.00 93.25 110 ASP A CA 1
ATOM 925 C C . ASP A 1 110 ? -12.378 8.820 -6.724 1.00 93.25 110 ASP A C 1
ATOM 927 O O . ASP A 1 110 ? -11.909 9.702 -6.004 1.00 93.25 110 ASP A O 1
ATOM 931 N N . TRP A 1 111 ? -11.703 7.687 -6.962 1.00 96.00 111 TRP A N 1
ATOM 932 C CA . TRP A 1 111 ? -10.377 7.437 -6.396 1.00 96.00 111 TRP A CA 1
ATOM 933 C C . TRP A 1 111 ? -9.363 8.472 -6.888 1.00 96.00 111 TRP A C 1
ATOM 935 O O . TRP A 1 111 ? -9.246 8.776 -8.083 1.00 96.00 111 TRP A O 1
ATOM 945 N N . ILE A 1 112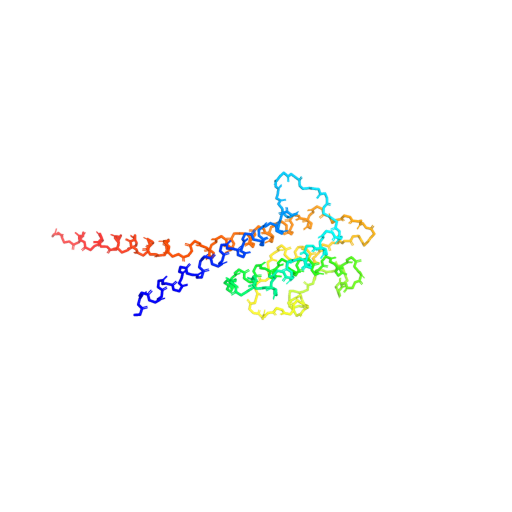 ? -8.594 9.011 -5.947 1.00 95.25 112 ILE A N 1
ATOM 946 C CA . ILE A 1 112 ? -7.520 9.962 -6.215 1.00 95.25 112 ILE A CA 1
ATOM 947 C C . ILE A 1 112 ? -6.217 9.171 -6.248 1.00 95.25 112 ILE A C 1
ATOM 949 O O . ILE A 1 112 ? -5.717 8.756 -5.204 1.00 95.25 112 ILE A O 1
ATOM 953 N N . CYS A 1 113 ? -5.669 8.973 -7.450 1.00 96.19 113 CYS A N 1
ATOM 954 C CA . CYS A 1 113 ? -4.399 8.274 -7.623 1.00 96.19 113 CYS A CA 1
ATOM 955 C C . CYS A 1 113 ? -3.282 9.022 -6.880 1.00 96.19 113 CYS A C 1
ATOM 957 O O . CYS A 1 113 ? -3.042 10.194 -7.181 1.00 96.19 113 CYS A O 1
ATOM 959 N N . PRO A 1 114 ? -2.557 8.370 -5.957 1.00 97.44 114 PRO A N 1
ATOM 960 C CA . PRO A 1 114 ? -1.395 8.980 -5.328 1.00 97.44 114 PRO A CA 1
ATOM 961 C C . PRO A 1 114 ? -0.316 9.321 -6.363 1.00 97.44 114 PRO A C 1
ATOM 963 O O . PRO A 1 114 ? 0.005 8.493 -7.219 1.00 97.44 114 PRO A O 1
ATOM 966 N N . ASP A 1 115 ? 0.328 10.485 -6.231 1.00 96.62 115 ASP A N 1
ATOM 967 C CA . ASP A 1 115 ? 1.432 10.896 -7.118 1.00 96.62 115 ASP A CA 1
ATOM 968 C C . ASP A 1 115 ? 2.553 9.852 -7.180 1.00 96.62 115 ASP A C 1
ATOM 970 O O . ASP A 1 115 ? 3.163 9.634 -8.221 1.00 96.62 115 ASP A O 1
ATOM 974 N N . THR A 1 116 ? 2.819 9.171 -6.063 1.00 97.38 116 THR A N 1
ATOM 975 C CA . THR A 1 116 ? 3.824 8.103 -5.986 1.00 97.38 116 THR A CA 1
ATOM 976 C C . THR A 1 116 ? 3.495 6.927 -6.887 1.00 97.38 116 THR A C 1
ATOM 978 O O . THR A 1 116 ? 4.400 6.327 -7.456 1.00 97.38 116 THR A O 1
ATOM 981 N N . LEU A 1 117 ? 2.214 6.591 -7.020 1.00 97.00 117 LEU A N 1
ATOM 982 C CA . LEU A 1 117 ? 1.772 5.489 -7.860 1.00 97.00 117 LEU A CA 1
ATOM 983 C C . LEU A 1 117 ? 1.877 5.865 -9.340 1.00 97.00 117 LEU A C 1
ATOM 985 O O . LEU A 1 117 ? 2.365 5.071 -10.143 1.00 97.00 117 LEU A O 1
ATOM 989 N N . LEU A 1 118 ? 1.526 7.109 -9.676 1.00 95.56 118 LEU A N 1
ATOM 990 C CA . LEU A 1 118 ? 1.727 7.657 -11.013 1.00 95.56 118 LEU A CA 1
ATOM 991 C C . LEU A 1 118 ? 3.219 7.679 -11.390 1.00 95.56 118 LEU A C 1
ATOM 993 O O . LEU A 1 118 ? 3.582 7.254 -12.481 1.00 95.56 118 LEU A O 1
ATOM 997 N N . GLN A 1 119 ? 4.096 8.074 -10.464 1.00 95.94 119 GLN A N 1
ATOM 998 C CA . GLN A 1 119 ? 5.550 8.063 -10.670 1.00 95.94 119 GLN A CA 1
ATOM 999 C C . GLN A 1 119 ? 6.097 6.646 -10.909 1.00 95.94 119 GLN A C 1
ATOM 1001 O O . GLN A 1 119 ? 6.943 6.454 -11.781 1.00 95.94 119 GLN A O 1
ATOM 1006 N N . ILE A 1 120 ? 5.581 5.632 -10.202 1.00 96.50 120 ILE A N 1
ATOM 1007 C CA . ILE A 1 120 ? 5.915 4.223 -10.474 1.00 96.50 120 ILE A CA 1
ATOM 1008 C C . ILE A 1 120 ? 5.420 3.816 -11.871 1.00 96.50 120 ILE A C 1
ATOM 1010 O O . ILE A 1 120 ? 6.164 3.186 -12.626 1.00 96.50 120 ILE A O 1
ATOM 1014 N N . ALA A 1 121 ? 4.194 4.190 -12.244 1.00 95.81 121 ALA A N 1
ATOM 1015 C CA . ALA A 1 121 ? 3.604 3.876 -13.545 1.00 95.81 121 ALA A CA 1
ATOM 1016 C C . ALA A 1 121 ? 4.380 4.501 -14.719 1.00 95.81 121 ALA A C 1
ATOM 1018 O O . ALA A 1 121 ? 4.585 3.843 -15.741 1.00 95.81 121 ALA A O 1
ATOM 1019 N N . GLU A 1 122 ? 4.866 5.730 -14.552 1.00 94.38 122 GLU A N 1
ATOM 1020 C CA . GLU A 1 122 ? 5.681 6.467 -15.527 1.00 94.38 122 GLU A CA 1
ATOM 1021 C C . GLU A 1 122 ? 7.140 5.994 -15.581 1.00 94.38 122 GLU A C 1
ATOM 1023 O O . GLU A 1 122 ? 7.843 6.257 -16.555 1.00 94.38 122 GLU A O 1
ATOM 1028 N N . SER A 1 123 ? 7.616 5.287 -14.553 1.00 94.44 123 SER A N 1
ATOM 1029 C CA . SER A 1 123 ? 9.008 4.847 -14.496 1.00 94.44 123 SER A CA 1
ATOM 1030 C C . SER A 1 123 ? 9.345 3.818 -15.582 1.00 94.44 123 SER A C 1
ATOM 1032 O O . SER A 1 123 ? 8.566 2.904 -15.885 1.00 94.44 123 SER A O 1
ATOM 1034 N N . ILE A 1 124 ? 10.547 3.947 -16.142 1.00 92.19 124 ILE A N 1
ATOM 1035 C CA . ILE A 1 124 ? 11.136 2.943 -17.028 1.00 92.19 124 ILE A CA 1
ATOM 1036 C C . ILE A 1 124 ? 11.843 1.910 -16.153 1.00 92.19 124 ILE A C 1
ATOM 1038 O O . ILE A 1 124 ? 12.650 2.258 -15.289 1.00 92.19 124 ILE A O 1
ATOM 1042 N N . LEU A 1 125 ? 11.526 0.641 -16.383 1.00 91.75 125 LEU A N 1
ATOM 1043 C CA . LEU A 1 125 ? 12.131 -0.494 -15.704 1.00 91.75 125 LEU A CA 1
ATOM 1044 C C . LEU A 1 125 ? 12.871 -1.327 -16.745 1.00 91.75 125 LEU A C 1
ATOM 1046 O O . LEU A 1 125 ? 12.275 -1.692 -17.755 1.00 91.75 125 LEU A O 1
ATOM 1050 N N . ASP A 1 126 ? 14.143 -1.625 -16.496 1.00 90.19 126 ASP A N 1
ATOM 1051 C CA . ASP A 1 126 ? 14.869 -2.624 -17.275 1.00 90.19 126 ASP A CA 1
ATOM 1052 C C . ASP A 1 126 ? 14.442 -4.026 -16.802 1.00 90.19 126 ASP A C 1
ATOM 1054 O O . ASP A 1 126 ? 14.750 -4.387 -15.662 1.00 90.19 126 ASP A O 1
ATOM 1058 N N . PRO A 1 127 ? 13.757 -4.833 -17.638 1.00 86.00 127 PRO A N 1
ATOM 1059 C CA . PRO A 1 127 ? 13.304 -6.169 -17.252 1.00 86.00 127 PRO A CA 1
ATOM 1060 C C . PRO A 1 127 ? 14.449 -7.142 -16.937 1.00 86.00 127 PRO A C 1
ATOM 1062 O O . PRO A 1 127 ? 14.211 -8.177 -16.318 1.00 86.00 127 PRO A O 1
ATOM 1065 N N . MET A 1 128 ? 15.676 -6.845 -17.380 1.00 89.50 128 MET A N 1
ATOM 1066 C CA . MET A 1 128 ? 16.861 -7.667 -17.115 1.00 89.50 128 MET A CA 1
ATOM 1067 C C . MET A 1 128 ? 17.523 -7.322 -15.778 1.00 89.50 128 MET A C 1
ATOM 1069 O O . MET A 1 128 ? 18.312 -8.113 -15.253 1.00 89.50 128 MET A O 1
ATOM 1073 N N . CYS A 1 129 ? 17.201 -6.163 -15.200 1.00 92.62 129 CYS A N 1
ATOM 1074 C CA . CYS A 1 129 ? 17.738 -5.761 -13.913 1.00 92.62 129 CYS A CA 1
ATOM 1075 C C . CYS A 1 129 ? 17.076 -6.565 -12.787 1.00 92.62 129 CYS A C 1
ATOM 1077 O O . CYS A 1 129 ? 15.855 -6.588 -12.641 1.00 92.62 129 CYS A O 1
ATOM 1079 N N . LYS A 1 130 ? 17.882 -7.219 -11.944 1.00 94.12 130 LYS A N 1
ATOM 1080 C CA . LYS A 1 130 ? 17.362 -7.992 -10.802 1.00 94.12 130 LYS A CA 1
ATOM 1081 C C . LYS A 1 130 ? 16.794 -7.094 -9.701 1.00 94.12 130 LYS A C 1
ATOM 1083 O O . LYS A 1 130 ? 15.835 -7.478 -9.027 1.00 94.12 130 LYS A O 1
ATOM 1088 N N . THR A 1 131 ? 17.373 -5.911 -9.523 1.00 96.69 131 THR A N 1
ATOM 1089 C CA . THR A 1 131 ? 17.004 -4.950 -8.482 1.00 96.69 131 THR A CA 1
ATOM 1090 C C . THR A 1 131 ? 16.035 -3.897 -9.008 1.00 96.69 131 THR A C 1
ATOM 1092 O O . THR A 1 131 ? 16.061 -3.507 -10.176 1.00 96.69 131 THR A O 1
ATOM 1095 N N . ILE A 1 132 ? 15.164 -3.422 -8.124 1.00 96.44 132 ILE A N 1
ATOM 1096 C CA . ILE A 1 132 ? 14.259 -2.313 -8.402 1.00 96.44 132 ILE A CA 1
ATOM 1097 C C . ILE A 1 132 ? 15.074 -1.009 -8.398 1.00 96.44 132 ILE A C 1
ATOM 1099 O O . ILE A 1 132 ? 15.852 -0.782 -7.467 1.00 96.44 132 ILE A O 1
ATOM 1103 N N . PRO A 1 133 ? 14.892 -0.112 -9.388 1.00 96.25 133 PRO A N 1
ATOM 1104 C CA . PRO A 1 133 ? 15.530 1.199 -9.379 1.00 96.25 133 PRO A CA 1
ATOM 1105 C C . PRO A 1 133 ? 15.246 1.962 -8.081 1.00 96.25 133 PRO A C 1
ATOM 1107 O O . PRO A 1 133 ? 14.103 2.013 -7.627 1.00 96.25 133 PRO A O 1
ATOM 1110 N N . ILE A 1 134 ? 16.263 2.629 -7.523 1.00 95.44 134 ILE A N 1
ATOM 1111 C CA . ILE A 1 134 ? 16.182 3.326 -6.222 1.00 95.44 134 ILE A CA 1
ATOM 1112 C C . ILE A 1 134 ? 14.989 4.296 -6.155 1.00 95.44 134 ILE A C 1
ATOM 1114 O O . ILE A 1 134 ? 14.318 4.385 -5.128 1.00 95.44 134 ILE A O 1
ATOM 1118 N N . LYS A 1 135 ? 14.664 4.980 -7.261 1.00 96.12 135 LYS A N 1
ATOM 1119 C CA . LYS A 1 135 ? 13.492 5.870 -7.341 1.00 96.12 135 LYS A CA 1
ATOM 1120 C C . LYS A 1 135 ? 12.179 5.126 -7.056 1.00 96.12 135 LYS A C 1
ATOM 1122 O O . LYS A 1 135 ? 11.389 5.575 -6.233 1.00 96.12 135 LYS A O 1
ATOM 1127 N N . ASN A 1 136 ? 11.986 3.953 -7.656 1.00 96.81 136 ASN A N 1
ATOM 1128 C CA . ASN A 1 136 ? 10.797 3.127 -7.437 1.00 96.81 136 ASN A CA 1
ATOM 1129 C C . ASN A 1 136 ? 10.753 2.553 -6.018 1.00 96.81 136 ASN A C 1
ATOM 1131 O O . ASN A 1 136 ? 9.679 2.507 -5.419 1.00 96.81 136 ASN A O 1
ATOM 1135 N N . VAL A 1 137 ? 11.909 2.199 -5.442 1.00 97.19 137 VAL A N 1
ATOM 1136 C CA . VAL A 1 137 ? 11.996 1.812 -4.024 1.00 97.19 137 VAL A CA 1
ATOM 1137 C C . VAL A 1 137 ? 11.526 2.956 -3.124 1.00 97.19 137 VAL A C 1
ATOM 1139 O O . VAL A 1 137 ? 10.698 2.734 -2.244 1.00 97.19 137 VAL A O 1
ATOM 1142 N N . ALA A 1 138 ? 11.966 4.191 -3.379 1.00 96.75 138 ALA A N 1
ATOM 1143 C CA . ALA A 1 138 ? 11.537 5.359 -2.610 1.00 96.75 138 ALA A CA 1
ATOM 1144 C C . ALA A 1 138 ? 10.019 5.614 -2.717 1.00 96.75 138 ALA A C 1
ATOM 1146 O O . ALA A 1 138 ? 9.371 5.958 -1.724 1.00 96.75 138 ALA A O 1
ATOM 1147 N N . HIS A 1 139 ? 9.422 5.405 -3.895 1.00 98.06 139 HIS A N 1
ATOM 1148 C CA . HIS A 1 139 ? 7.972 5.513 -4.072 1.00 98.06 139 HIS A CA 1
ATOM 1149 C C . HIS A 1 139 ? 7.210 4.426 -3.297 1.00 98.06 139 HIS A C 1
ATOM 1151 O O . HIS A 1 139 ? 6.248 4.752 -2.597 1.00 98.06 139 HIS A O 1
ATOM 1157 N N . LEU A 1 140 ? 7.670 3.168 -3.330 1.00 98.12 140 LEU A N 1
ATOM 1158 C CA . LEU A 1 140 ? 7.101 2.087 -2.513 1.00 98.12 140 LEU A CA 1
ATOM 1159 C C . LEU A 1 140 ? 7.250 2.357 -1.011 1.00 98.12 140 LEU A C 1
ATOM 1161 O O . LEU A 1 140 ? 6.307 2.144 -0.252 1.00 98.12 140 LEU A O 1
ATOM 1165 N N . GLN A 1 141 ? 8.399 2.869 -0.566 1.00 97.62 141 GLN A N 1
ATOM 1166 C CA . GLN A 1 141 ? 8.612 3.266 0.828 1.00 97.62 141 GLN A CA 1
ATOM 1167 C C . GLN A 1 141 ? 7.634 4.362 1.260 1.00 97.62 141 GLN A C 1
ATOM 1169 O O . GLN A 1 141 ? 7.126 4.315 2.381 1.00 97.62 141 GLN A O 1
ATOM 1174 N N . LYS A 1 142 ? 7.331 5.331 0.386 1.00 98.12 142 LYS A N 1
ATOM 1175 C 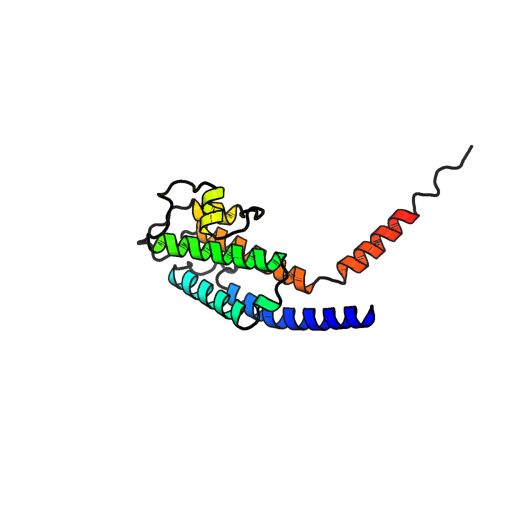CA . LYS A 1 142 ? 6.347 6.385 0.668 1.00 98.12 142 LYS A CA 1
ATOM 1176 C C . LYS A 1 142 ? 4.923 5.824 0.761 1.00 98.12 142 LYS A C 1
ATOM 1178 O O . LYS A 1 142 ? 4.217 6.177 1.703 1.00 98.12 142 LYS A O 1
ATOM 1183 N N . LEU A 1 143 ? 4.533 4.906 -0.128 1.00 98.50 143 LEU A N 1
ATOM 1184 C CA . LEU A 1 143 ? 3.255 4.183 -0.036 1.00 98.50 143 LEU A CA 1
ATOM 1185 C C . LEU A 1 143 ? 3.163 3.359 1.262 1.00 98.50 143 LEU A C 1
ATOM 1187 O O . LEU A 1 143 ? 2.210 3.506 2.025 1.00 98.50 143 LEU A O 1
ATOM 1191 N N . GLY A 1 144 ? 4.201 2.581 1.585 1.00 98.12 144 GLY A N 1
ATOM 1192 C CA . GLY A 1 144 ? 4.281 1.814 2.831 1.00 98.12 144 GLY A CA 1
ATOM 1193 C C . GLY A 1 144 ? 4.276 2.697 4.083 1.00 98.12 144 GLY A C 1
ATOM 1194 O O . GLY A 1 144 ? 3.658 2.353 5.088 1.00 98.12 144 GLY A O 1
ATOM 1195 N N . SER A 1 145 ? 4.912 3.871 4.031 1.00 97.94 145 SER A N 1
ATOM 1196 C CA . SER A 1 145 ? 4.841 4.868 5.102 1.00 97.94 145 SER A CA 1
ATOM 1197 C C . SER A 1 145 ? 3.428 5.417 5.270 1.00 97.94 145 SER A C 1
ATOM 1199 O O . SER A 1 145 ? 2.968 5.528 6.401 1.00 97.94 145 SER A O 1
ATOM 1201 N N . SER A 1 146 ? 2.730 5.715 4.171 1.00 98.12 146 SER A N 1
ATOM 1202 C CA . SER A 1 146 ? 1.339 6.171 4.215 1.00 98.12 146 SER A CA 1
ATOM 1203 C C . SER A 1 146 ? 0.417 5.128 4.846 1.00 98.12 146 SER A C 1
ATOM 1205 O O . SER A 1 146 ? -0.448 5.489 5.641 1.00 98.12 146 SER A O 1
ATOM 1207 N N . LEU A 1 147 ? 0.610 3.843 4.530 1.00 98.44 147 LEU A N 1
ATOM 1208 C CA . LEU A 1 147 ? -0.133 2.749 5.156 1.00 98.44 147 LEU A CA 1
ATOM 1209 C C . LEU A 1 147 ? 0.155 2.668 6.662 1.00 98.44 147 LEU A C 1
ATOM 1211 O O . LEU A 1 147 ? -0.785 2.617 7.449 1.00 98.44 147 LEU A O 1
ATOM 1215 N N . ARG A 1 148 ? 1.433 2.733 7.069 1.00 97.81 148 ARG A N 1
ATOM 1216 C CA . ARG A 1 148 ? 1.851 2.740 8.487 1.00 97.81 148 ARG A CA 1
ATOM 1217 C C . ARG A 1 148 ? 1.248 3.896 9.290 1.00 97.81 148 ARG A C 1
ATOM 1219 O O . ARG A 1 148 ? 0.827 3.701 10.430 1.00 97.81 148 ARG A O 1
ATOM 1226 N N . THR A 1 149 ? 1.184 5.091 8.710 1.00 97.06 149 THR A N 1
ATOM 1227 C CA . THR A 1 149 ? 0.515 6.235 9.343 1.00 97.06 149 THR A CA 1
ATOM 1228 C C . THR A 1 149 ? -0.979 5.958 9.514 1.00 97.06 149 THR A C 1
ATOM 1230 O O . THR A 1 149 ? -1.479 6.045 10.629 1.00 97.06 149 THR A O 1
ATOM 1233 N N . SER A 1 150 ? -1.662 5.498 8.463 1.00 96.81 150 SER A N 1
ATOM 1234 C CA . SER A 1 150 ? -3.109 5.240 8.510 1.00 96.81 150 SER A CA 1
ATOM 1235 C C . SER A 1 150 ? -3.506 4.154 9.523 1.00 96.81 150 SER A C 1
ATOM 1237 O O . SER A 1 150 ? -4.474 4.327 10.259 1.00 96.81 150 SER A O 1
ATOM 1239 N N . ILE A 1 151 ? -2.738 3.059 9.640 1.00 96.50 151 ILE A N 1
ATOM 1240 C CA . ILE A 1 151 ? -2.990 2.037 10.680 1.00 96.50 151 ILE A CA 1
ATOM 1241 C C . ILE A 1 151 ? -2.749 2.574 12.096 1.00 96.50 151 ILE A C 1
ATOM 1243 O O . ILE A 1 151 ? -3.402 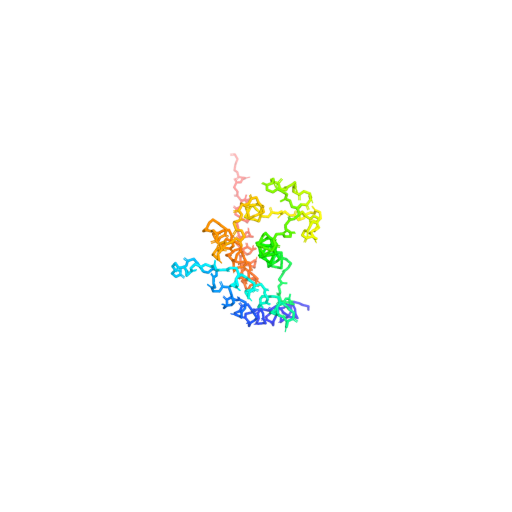2.134 13.040 1.00 96.50 151 ILE A O 1
ATOM 1247 N N . THR A 1 152 ? -1.832 3.532 12.261 1.00 95.44 152 THR A N 1
ATOM 1248 C CA . THR A 1 152 ? -1.610 4.193 13.555 1.00 95.44 152 THR A CA 1
ATOM 1249 C C . THR A 1 152 ? -2.819 5.057 13.912 1.00 95.44 152 THR A C 1
ATOM 1251 O O . THR A 1 152 ? -3.345 4.948 15.019 1.00 95.44 152 THR A O 1
ATOM 1254 N N . ASP A 1 153 ? -3.321 5.840 12.958 1.00 94.19 153 ASP A N 1
ATOM 1255 C CA . ASP A 1 153 ? -4.499 6.695 13.142 1.00 94.19 153 ASP A CA 1
ATOM 1256 C C . ASP A 1 153 ? -5.754 5.872 13.488 1.00 94.19 153 ASP A C 1
ATOM 1258 O O . ASP A 1 153 ? -6.511 6.216 14.401 1.00 94.19 153 ASP A O 1
ATOM 1262 N N . ASP A 1 154 ? -5.932 4.718 12.842 1.00 93.75 154 ASP A N 1
ATOM 1263 C CA . ASP A 1 154 ? -7.011 3.769 13.135 1.00 93.75 154 ASP A CA 1
ATOM 1264 C C . ASP A 1 154 ? -7.000 3.246 14.582 1.00 93.75 154 ASP A C 1
ATOM 1266 O O . ASP A 1 154 ? -8.051 2.871 15.105 1.00 93.75 154 ASP A O 1
ATOM 1270 N N . VAL A 1 155 ? -5.840 3.204 15.242 1.00 92.62 155 VAL A N 1
ATOM 1271 C CA . VAL A 1 155 ? -5.709 2.779 16.648 1.00 92.62 155 VAL A CA 1
ATOM 1272 C C . VAL A 1 155 ? -5.902 3.954 17.615 1.00 92.62 155 VAL A C 1
ATOM 1274 O O . VAL A 1 155 ? -6.350 3.757 18.748 1.00 92.62 155 VAL A O 1
ATOM 1277 N N . LEU A 1 156 ? -5.586 5.180 17.189 1.00 86.62 156 LEU A N 1
ATOM 1278 C CA . LEU A 1 156 ? -5.659 6.391 18.017 1.00 86.62 156 LEU A CA 1
ATOM 1279 C C . LEU A 1 156 ? -7.074 6.994 18.116 1.00 86.62 156 LEU A C 1
ATOM 1281 O O . LEU A 1 156 ? -7.341 7.826 18.990 1.00 86.62 156 LEU A O 1
ATOM 1285 N N . THR A 1 157 ? -8.012 6.568 17.270 1.00 64.06 157 THR A N 1
ATOM 1286 C CA . THR A 1 157 ? -9.361 7.146 17.163 1.00 64.06 157 THR A CA 1
ATOM 1287 C C . THR A 1 157 ? -10.259 6.844 18.374 1.00 64.06 157 THR A C 1
ATOM 1289 O O . THR A 1 157 ? -11.026 5.893 18.388 1.00 64.06 157 THR A O 1
ATOM 1292 N N . ARG A 1 158 ? -10.182 7.703 19.404 1.00 54.34 158 ARG A N 1
ATOM 1293 C CA . ARG A 1 158 ? -11.333 8.236 20.183 1.00 54.34 158 ARG A CA 1
ATOM 1294 C C . ARG A 1 158 ? -10.931 9.271 21.231 1.00 54.34 158 ARG A C 1
ATOM 1296 O O . ARG A 1 158 ? -11.743 10.136 21.553 1.00 54.34 158 ARG A O 1
ATOM 1303 N N . GLN A 1 159 ? -9.705 9.222 21.751 1.00 54.28 159 GLN A N 1
ATOM 1304 C CA . GLN A 1 159 ? -9.291 10.176 22.786 1.00 54.28 159 GLN A CA 1
ATOM 1305 C C . GLN A 1 159 ? -9.162 11.594 22.212 1.00 54.28 159 GLN A C 1
ATOM 1307 O O . GLN A 1 159 ? -9.705 12.534 22.789 1.00 54.28 159 GLN A O 1
ATOM 1312 N N . ASP A 1 160 ? -8.586 11.740 21.018 1.00 51.09 160 ASP A N 1
ATOM 1313 C CA . ASP A 1 160 ? -8.392 13.059 20.408 1.00 51.09 160 ASP A CA 1
ATOM 1314 C C . ASP A 1 160 ? -9.686 13.714 19.927 1.00 51.09 160 ASP A C 1
ATOM 1316 O O . ASP A 1 160 ? -9.823 14.929 20.022 1.00 51.09 160 ASP A O 1
ATOM 1320 N N . THR A 1 161 ? -10.677 12.958 19.456 1.00 50.34 161 THR A N 1
ATOM 1321 C CA . THR A 1 161 ? -11.937 13.548 18.976 1.00 50.34 161 THR A CA 1
ATOM 1322 C C . THR A 1 161 ? -12.791 14.077 20.131 1.00 50.34 161 THR A C 1
ATOM 1324 O O . THR A 1 161 ? -13.406 15.138 20.012 1.00 50.34 161 THR A O 1
ATOM 1327 N N . VAL A 1 162 ? -12.791 13.377 21.273 1.00 54.34 162 VAL A N 1
ATOM 1328 C CA . VAL A 1 162 ? -13.480 13.811 22.501 1.00 54.34 162 VAL A CA 1
ATOM 1329 C C . VAL A 1 162 ? -12.734 14.975 23.161 1.00 54.34 162 VAL A C 1
ATOM 1331 O O . VAL A 1 162 ? -13.368 15.945 23.583 1.00 54.34 162 VAL A O 1
ATOM 1334 N N . LEU A 1 163 ? -11.396 14.947 23.183 1.00 51.31 163 LEU A N 1
ATOM 1335 C CA . LEU A 1 163 ? -10.579 16.037 23.727 1.00 51.31 163 LEU A CA 1
ATOM 1336 C C . LEU A 1 163 ? -10.612 17.291 22.839 1.00 51.31 163 LEU A C 1
ATOM 1338 O O . LEU A 1 163 ? -10.727 18.395 23.368 1.00 51.31 163 LEU A O 1
ATOM 1342 N N . ARG A 1 164 ? -10.612 17.153 21.505 1.00 52.09 164 ARG A N 1
ATOM 1343 C CA . ARG A 1 164 ? -10.752 18.284 20.568 1.00 52.09 164 ARG A CA 1
ATOM 1344 C C . ARG A 1 164 ? -12.136 18.925 20.632 1.00 52.09 164 ARG A C 1
ATOM 1346 O O . ARG A 1 164 ? -12.207 20.150 20.650 1.00 52.09 164 ARG A O 1
ATOM 1353 N N . LYS A 1 165 ? -13.224 18.149 20.745 1.00 52.16 165 LYS A N 1
ATOM 1354 C CA . LYS A 1 165 ? -14.567 18.718 20.994 1.00 52.16 165 LYS A CA 1
ATOM 1355 C C . LYS A 1 165 ? -14.629 19.471 22.329 1.00 52.16 165 LYS A C 1
ATOM 1357 O O . LYS A 1 165 ? -15.069 20.614 22.358 1.00 52.16 165 LYS A O 1
ATOM 1362 N N . SER A 1 166 ? -14.072 18.890 23.393 1.00 52.91 166 SER A N 1
ATOM 1363 C CA . SER A 1 166 ? -14.001 19.514 24.728 1.00 52.91 166 SER A CA 1
ATOM 1364 C C . SER A 1 166 ? -13.081 20.748 24.804 1.00 52.91 166 SER A C 1
ATOM 1366 O O . SER A 1 166 ? -13.162 21.532 25.754 1.00 52.91 166 SER A O 1
ATOM 1368 N N . GLY A 1 167 ? -12.157 20.905 23.852 1.00 51.44 167 GLY A N 1
ATOM 1369 C CA . GLY A 1 167 ? -11.301 22.086 23.703 1.00 51.44 167 GLY A CA 1
ATOM 1370 C C . GLY A 1 167 ? -11.978 23.207 22.912 1.00 51.44 167 GLY A C 1
ATOM 1371 O O . GLY A 1 167 ? -11.903 24.367 23.308 1.00 51.44 167 GLY A O 1
ATOM 1372 N N . ASN A 1 168 ? -12.704 22.865 21.844 1.00 49.66 168 ASN A N 1
ATOM 1373 C CA . ASN A 1 168 ? -13.392 23.850 21.005 1.00 49.66 168 ASN A CA 1
ATOM 1374 C C . ASN A 1 168 ? -14.605 24.489 21.708 1.00 49.66 168 ASN A C 1
ATOM 1376 O O . ASN A 1 168 ? -14.826 25.686 21.566 1.00 49.66 168 ASN A O 1
ATOM 1380 N N . GLU A 1 169 ? -15.339 23.735 22.536 1.00 52.16 169 GLU A N 1
ATOM 1381 C CA . GLU A 1 169 ? -16.470 24.269 23.321 1.00 52.16 169 GLU A CA 1
ATOM 1382 C C . GLU A 1 169 ? -16.043 25.228 24.449 1.00 52.16 169 GLU A C 1
ATOM 1384 O O . GLU A 1 169 ? -16.841 26.051 24.907 1.00 52.16 169 GLU A O 1
ATOM 1389 N N . ARG A 1 170 ? -14.782 25.146 24.900 1.00 54.09 170 ARG A N 1
ATOM 1390 C CA . ARG A 1 170 ? -14.217 26.081 25.884 1.00 54.09 170 ARG A CA 1
ATOM 1391 C C . ARG A 1 170 ? -13.821 27.418 25.262 1.00 54.09 170 ARG A C 1
ATOM 1393 O O . ARG A 1 170 ? -13.962 28.434 25.931 1.00 54.09 170 ARG A O 1
ATOM 1400 N N . ASN A 1 171 ? -13.413 27.436 23.994 1.00 53.16 171 ASN A N 1
ATOM 1401 C CA . ASN A 1 171 ? -13.052 28.676 23.302 1.00 53.16 171 ASN A CA 1
ATOM 1402 C C . ASN A 1 171 ? -14.275 29.456 22.794 1.00 53.16 171 ASN A C 1
ATOM 1404 O O . ASN A 1 171 ? -14.232 30.676 22.750 1.00 53.16 171 ASN A O 1
ATOM 1408 N N . SER A 1 172 ? -15.399 28.794 22.504 1.00 52.94 172 SER A N 1
ATOM 1409 C CA . SER A 1 172 ? -16.629 29.465 22.049 1.00 52.94 172 SER A CA 1
ATOM 1410 C C . SER A 1 172 ? -17.419 30.192 23.148 1.00 52.94 172 SER A C 1
ATOM 1412 O O . SER A 1 172 ? -18.367 30.909 22.842 1.00 52.94 172 SER A O 1
ATOM 1414 N N . LYS A 1 173 ? -17.083 30.001 24.432 1.00 54.50 173 LYS A N 1
ATOM 1415 C CA . LYS A 1 173 ? -17.776 30.659 25.559 1.00 54.50 173 LYS A CA 1
ATOM 1416 C C . LYS A 1 173 ? -17.115 31.960 26.025 1.00 54.50 173 LYS A C 1
ATOM 1418 O O . LYS A 1 173 ? -17.698 32.653 26.853 1.00 54.50 173 LYS A O 1
ATOM 1423 N N . THR A 1 174 ? -15.944 32.309 25.496 1.00 53.50 174 THR A N 1
ATOM 1424 C CA . THR A 1 174 ? -15.186 33.491 25.941 1.00 53.50 174 THR A CA 1
ATOM 1425 C C . THR A 1 174 ? -15.512 34.758 25.135 1.00 53.50 174 THR A C 1
ATOM 1427 O O . THR A 1 174 ? -15.241 35.856 25.609 1.00 53.50 174 THR A O 1
ATOM 1430 N N . ASP A 1 175 ? -16.191 34.639 23.988 1.00 53.44 175 ASP A N 1
ATOM 1431 C CA . ASP A 1 175 ? -16.367 35.755 23.039 1.00 53.44 175 ASP A CA 1
ATOM 1432 C C . ASP A 1 175 ? -17.723 36.489 23.118 1.00 53.44 175 ASP A C 1
ATOM 1434 O O . ASP A 1 175 ? -18.001 37.361 22.300 1.00 53.44 175 ASP A O 1
ATOM 1438 N N . ILE A 1 176 ? -18.583 36.190 24.102 1.00 56.78 176 ILE A N 1
ATOM 1439 C CA . ILE A 1 176 ? -19.928 36.809 24.194 1.00 56.78 176 ILE A CA 1
ATOM 1440 C C . ILE A 1 176 ? -19.987 38.007 25.171 1.00 56.78 176 ILE A C 1
ATOM 1442 O O . ILE A 1 176 ? -20.985 38.719 25.206 1.00 56.78 176 ILE A O 1
ATOM 1446 N N . ASN A 1 177 ? -18.923 38.318 25.923 1.00 53.91 177 ASN A N 1
ATOM 1447 C CA . ASN A 1 177 ? -18.999 39.298 27.026 1.00 53.91 177 ASN A CA 1
ATOM 1448 C C . ASN A 1 177 ? -18.237 40.626 26.840 1.00 53.91 177 ASN A C 1
ATOM 1450 O O . ASN A 1 177 ? -17.999 41.332 27.819 1.00 53.91 177 ASN A O 1
ATOM 1454 N N . SER A 1 178 ? -17.878 41.013 25.616 1.00 54.91 178 SER A N 1
ATOM 1455 C CA . SER A 1 178 ? -17.071 42.221 25.359 1.00 54.91 178 SER A CA 1
ATOM 1456 C C . SER A 1 178 ? -17.753 43.295 24.502 1.00 54.91 178 SER A C 1
ATOM 1458 O O . SER A 1 178 ? -17.062 44.065 23.848 1.00 54.91 178 SER A O 1
ATOM 1460 N N . ASN A 1 179 ? -19.087 43.412 24.529 1.00 52.34 179 ASN A N 1
ATOM 1461 C CA . ASN A 1 179 ? -19.786 44.512 23.844 1.00 52.34 179 ASN A CA 1
ATOM 1462 C C . ASN A 1 179 ? -21.014 45.035 24.607 1.00 52.34 179 ASN A C 1
ATOM 1464 O O . ASN A 1 179 ? -22.128 45.026 24.098 1.00 52.34 179 ASN A O 1
ATOM 1468 N N . ILE A 1 180 ? -20.807 45.526 25.831 1.00 56.09 180 ILE A N 1
ATOM 1469 C CA . ILE A 1 180 ? -21.681 46.548 26.424 1.00 56.09 180 ILE A CA 1
ATOM 1470 C C . ILE A 1 180 ? -20.798 47.506 27.222 1.00 56.09 180 ILE A C 1
ATOM 1472 O O . ILE A 1 180 ? -20.378 47.179 28.331 1.00 56.09 180 ILE A O 1
ATOM 1476 N N . LYS A 1 181 ? -20.528 48.691 26.670 1.00 51.94 181 LYS A N 1
ATOM 1477 C CA . LYS A 1 181 ? -20.345 49.927 27.439 1.00 51.94 181 LYS A CA 1
ATOM 1478 C C . LYS A 1 181 ? -20.561 51.140 26.530 1.00 51.94 181 LYS A C 1
ATOM 1480 O O . LYS A 1 181 ? -20.211 51.096 25.356 1.00 51.94 181 LYS A O 1
ATOM 1485 N N . CYS A 1 182 ? -21.236 52.110 27.138 1.00 52.41 182 CYS A N 1
ATOM 1486 C CA . CYS A 1 182 ? -21.899 53.291 26.597 1.00 52.41 182 CYS A CA 1
ATOM 1487 C C . CYS A 1 182 ? -21.007 54.262 25.825 1.00 52.41 182 CYS A C 1
ATOM 1489 O O . CYS A 1 182 ? -19.795 54.315 26.132 1.00 52.41 182 CYS A O 1
#

Secondary structure (DSSP, 8-state):
-HHHHHHHHHHHHHHHHHHHHHHHHHTGGG--SSPPPPPBHHHHHHHHHHHHHHHHTTGGGG--HHHHHHHHHHHHHHHHHHHHHTT--SS-SS---HHHHHHHTT--TT----HHHHHHHH----TT-SBPPHHHHHHHHHHHHHHHHHHHHHHHTTHHHHHHHHHHHHHTTSSSSS----

Foldseek 3Di:
DVVVVVVVLVVLLVVLVVLVVVVVVLCVQLDPPPPHDFAFLVNLVVSLVSLVVSCVVCSVVSADPQLNLLSLLLNLLSVLVNCLLVVNLPDDLDQDDPVVSCVVSVHDPPDDRDPLSSVSNNDHDDSPDRGDPPSSSVSSSVSSVSSNVRSVVSSVPDPCVVVVVVVVVVVVVPPPPPDDDD

Sequence (182 aa):
MQELQIEYDKELRKERIVHYKELWKELKPLAKYPEPEPLTHDNVKSLAVSLKDWYFTGGGLFLSAGTRERYFDLQDGFKILLQKQAKNWPFDSQKPPLVTLKDYLERPQDWICPDTLLQIAESILDPMCKTIPIKNVAHLQKLGSSLRTSITDDVLTRQDTVLRKSGNERNSKTDINSNIKC

Radius of gyration: 21.65 Å; chains: 1; bounding box: 46×68×52 Å

Organism: NCBI:txid1284222